Protein AF-A0A7C4IRU5-F1 (afdb_monomer_lite)

Secondary structure (DSSP, 8-state):
--------HHHHHHHHHHHHHTT---HHHH-BTTB--GGGEEEEEEES-STTHHHHHHHHHHHHHTTT-EEEEEEEE-GGGTTTS--

Radius of gyration: 25.14 Å; chains: 1; bounding box: 61×35×64 Å

Foldseek 3Di:
DDDPPDCDPVNVCVVVVVVCVVVDDDPLQVDDVPHQHPVQEAEDEAAAPPDCRVVVVVVVQVVSVVVVHHYDHDYYHDPVCPVVVPD

Structure (mmCIF, N/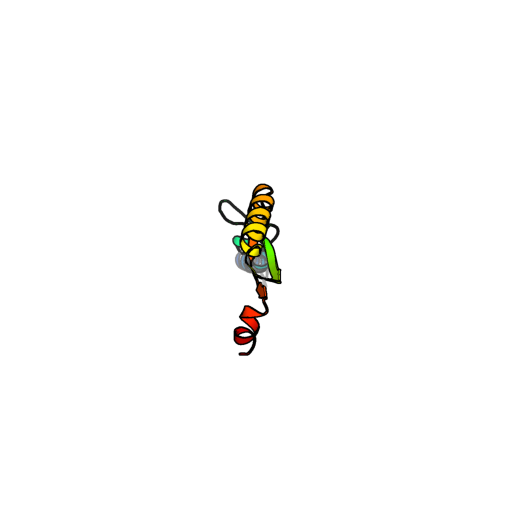CA/C/O backbone):
data_AF-A0A7C4IRU5-F1
#
_entry.id   AF-A0A7C4IRU5-F1
#
loop_
_atom_site.group_PDB
_atom_site.id
_atom_site.type_symbol
_atom_site.label_atom_id
_atom_site.label_alt_id
_atom_site.label_comp_id
_atom_site.label_asym_id
_atom_site.label_entity_id
_atom_site.label_seq_id
_atom_site.pdbx_PDB_ins_code
_atom_site.Cartn_x
_atom_site.Cartn_y
_atom_site.Cartn_z
_atom_site.occupancy
_atom_site.B_iso_or_equiv
_atom_site.auth_seq_id
_atom_site.auth_comp_id
_atom_site.auth_asym_id
_atom_site.auth_atom_id
_atom_site.pdbx_PDB_model_num
ATOM 1 N N . MET A 1 1 ? -48.999 -19.387 43.932 1.00 39.97 1 MET A N 1
ATOM 2 C CA . MET A 1 1 ? -47.870 -19.558 42.990 1.00 39.97 1 MET A CA 1
ATOM 3 C C . MET A 1 1 ? -47.555 -18.211 42.358 1.00 39.97 1 MET A C 1
ATOM 5 O O . MET A 1 1 ? -48.280 -17.775 41.478 1.00 39.97 1 MET A O 1
ATOM 9 N N . THR A 1 2 ? -46.549 -17.496 42.854 1.00 39.84 2 THR A N 1
ATOM 10 C CA . THR A 1 2 ? -46.187 -16.161 42.354 1.00 39.84 2 THR A CA 1
ATOM 11 C C . THR A 1 2 ? -45.071 -16.277 41.317 1.00 39.84 2 THR A C 1
ATOM 13 O O . THR A 1 2 ? -43.900 -16.431 41.652 1.00 39.84 2 THR A O 1
ATOM 16 N N . MET A 1 3 ? -45.451 -16.216 40.039 1.00 51.72 3 MET A N 1
ATOM 17 C CA . MET A 1 3 ? -44.531 -16.102 38.904 1.00 51.72 3 MET A CA 1
ATOM 18 C C . MET A 1 3 ? -43.826 -14.739 38.955 1.00 51.72 3 MET A C 1
ATOM 20 O O . MET A 1 3 ? -44.404 -13.718 38.592 1.00 51.72 3 MET A O 1
ATOM 24 N N . LYS A 1 4 ? -42.570 -14.704 39.409 1.00 58.97 4 LYS A N 1
ATOM 25 C CA . LYS A 1 4 ? -41.678 -13.551 39.211 1.00 58.97 4 LYS A CA 1
ATOM 26 C C . LYS A 1 4 ? -40.767 -13.825 38.016 1.00 58.97 4 LYS A C 1
ATOM 28 O O . LYS A 1 4 ? -39.587 -14.113 38.181 1.00 58.97 4 LYS A O 1
ATOM 33 N N . ASN A 1 5 ? -41.304 -13.684 36.807 1.00 62.69 5 ASN A N 1
ATOM 34 C CA . ASN A 1 5 ? -40.516 -13.678 35.569 1.00 62.69 5 ASN A CA 1
ATOM 35 C C . ASN A 1 5 ? -40.130 -12.241 35.181 1.00 62.69 5 ASN A C 1
ATOM 37 O O . ASN A 1 5 ? -40.346 -11.798 34.058 1.00 62.69 5 ASN A O 1
ATOM 41 N N . GLY A 1 6 ? -39.578 -11.497 36.143 1.00 63.91 6 GLY A N 1
ATOM 42 C CA . GLY A 1 6 ? -39.036 -10.162 35.911 1.00 63.91 6 GLY A CA 1
ATOM 43 C C . GLY A 1 6 ? -37.660 -10.246 35.261 1.00 63.91 6 GLY A C 1
ATOM 44 O O . GLY A 1 6 ? -36.876 -11.142 35.580 1.00 63.91 6 GLY A O 1
ATOM 45 N N . LEU A 1 7 ? -37.368 -9.313 34.355 1.00 75.62 7 LEU A N 1
ATOM 46 C CA . LEU A 1 7 ? -36.071 -9.158 33.703 1.00 75.62 7 LEU A CA 1
ATOM 47 C C . LEU A 1 7 ? -34.947 -9.176 34.760 1.00 75.62 7 LEU A C 1
ATOM 49 O O . LEU A 1 7 ? -34.747 -8.214 35.499 1.00 75.62 7 LEU A O 1
ATOM 53 N N . THR A 1 8 ? -34.238 -10.299 34.894 1.00 86.00 8 THR A N 1
ATOM 54 C CA . THR A 1 8 ? -33.161 -10.407 35.884 1.00 86.00 8 THR A CA 1
ATOM 55 C C . THR A 1 8 ? -31.905 -9.739 35.338 1.00 86.00 8 THR A C 1
ATOM 57 O O . THR A 1 8 ? -31.620 -9.833 34.143 1.00 86.00 8 THR A O 1
ATOM 60 N N . ARG A 1 9 ? -31.100 -9.113 36.208 1.00 83.75 9 ARG A N 1
ATOM 61 C CA . ARG A 1 9 ? -29.821 -8.483 35.818 1.00 83.75 9 ARG A CA 1
ATOM 62 C C . ARG A 1 9 ? -28.944 -9.412 34.969 1.00 83.75 9 ARG A C 1
ATOM 64 O O . ARG A 1 9 ? -28.360 -8.978 33.986 1.00 83.75 9 ARG A O 1
ATOM 71 N N . ARG A 1 10 ? -28.923 -10.709 35.291 1.00 83.50 10 ARG A N 1
ATOM 72 C CA . ARG A 1 10 ? -28.190 -11.733 34.531 1.00 83.50 10 ARG A CA 1
ATOM 73 C C . ARG A 1 10 ? -28.725 -11.919 33.107 1.00 83.50 10 ARG A C 1
ATOM 75 O O . ARG A 1 10 ? -27.930 -12.004 32.179 1.00 83.50 10 ARG A O 1
ATOM 82 N N . ARG A 1 11 ? -30.050 -11.963 32.930 1.00 83.19 11 ARG A N 1
ATOM 83 C CA . ARG A 1 11 ? -30.691 -12.064 31.606 1.00 83.19 11 ARG A CA 1
ATOM 84 C C . ARG A 1 11 ? -30.494 -10.790 30.785 1.00 83.19 11 ARG A C 1
ATOM 86 O O . ARG A 1 11 ? -30.251 -10.890 29.589 1.00 83.19 11 ARG A O 1
ATOM 93 N N . PHE A 1 12 ? -30.519 -9.623 31.429 1.00 86.69 12 PHE A N 1
ATOM 94 C CA . PHE A 1 12 ? -30.216 -8.347 30.782 1.00 86.69 12 PHE A CA 1
ATOM 95 C C . PHE A 1 12 ? -28.763 -8.276 30.294 1.00 86.69 12 PHE A C 1
ATOM 97 O O . PHE A 1 12 ? -28.541 -7.985 29.128 1.00 86.69 12 PHE A O 1
ATOM 104 N N . VAL A 1 13 ? -27.777 -8.613 31.135 1.00 86.69 13 VAL A N 1
ATOM 105 C CA . VAL A 1 13 ? -26.354 -8.614 30.738 1.00 86.69 13 VAL A CA 1
ATOM 106 C C . VAL A 1 13 ? -26.074 -9.641 29.639 1.00 86.69 13 VAL A C 1
ATOM 108 O O . VAL A 1 13 ? -25.310 -9.352 28.727 1.00 86.69 13 VAL A O 1
ATOM 111 N N . GLN A 1 14 ? -26.718 -10.814 29.672 1.00 85.50 14 GLN A N 1
ATOM 112 C CA . GLN A 1 14 ? -26.615 -11.792 28.581 1.00 85.50 14 GLN A CA 1
ATOM 113 C C . GLN A 1 14 ? -27.148 -11.237 27.253 1.00 85.50 14 GLN A C 1
ATOM 115 O O . GLN A 1 14 ? -26.482 -11.370 26.230 1.00 85.50 14 GLN A O 1
ATOM 120 N N . ALA A 1 15 ? -28.315 -10.589 27.269 1.00 83.12 15 ALA A N 1
ATOM 121 C CA . ALA A 1 15 ? -28.891 -9.979 26.073 1.00 83.12 15 ALA A CA 1
ATOM 122 C C . ALA A 1 15 ? -28.064 -8.776 25.577 1.00 83.12 15 ALA A C 1
ATOM 124 O O . ALA A 1 15 ? -27.799 -8.661 24.383 1.00 83.12 15 ALA A O 1
ATOM 125 N N . ALA A 1 16 ? -27.602 -7.917 26.489 1.00 81.62 16 ALA A N 1
ATOM 126 C CA . ALA A 1 16 ? -26.772 -6.757 26.177 1.00 81.62 16 ALA A CA 1
ATOM 127 C C . ALA A 1 16 ? -25.385 -7.157 25.654 1.00 81.62 16 ALA A C 1
ATOM 129 O O . ALA A 1 16 ? -24.904 -6.564 24.697 1.00 81.62 16 ALA A O 1
ATOM 130 N N . GLY A 1 17 ? -24.761 -8.191 26.227 1.00 82.19 17 GLY A N 1
ATOM 131 C CA . GLY A 1 17 ? -23.491 -8.735 25.742 1.00 82.19 17 GLY A CA 1
ATOM 132 C C . GLY A 1 17 ? -23.616 -9.343 24.345 1.00 82.19 17 GLY A C 1
ATOM 133 O O . GLY A 1 17 ? -22.753 -9.118 23.499 1.00 82.19 17 GLY A O 1
ATOM 134 N N . ALA A 1 18 ? -24.721 -10.044 24.066 1.00 77.94 18 ALA A N 1
ATOM 135 C CA . ALA A 1 18 ? -25.011 -10.539 22.723 1.00 77.94 18 ALA A CA 1
ATOM 136 C C . ALA A 1 18 ? -25.216 -9.387 21.721 1.00 77.94 18 ALA A C 1
ATOM 138 O O . ALA A 1 18 ? -24.634 -9.417 20.642 1.00 77.94 18 ALA A O 1
ATOM 139 N N . ALA A 1 19 ? -25.956 -8.337 22.085 1.00 75.94 19 ALA A N 1
ATOM 140 C CA . ALA A 1 19 ? -26.123 -7.157 21.231 1.00 75.94 19 ALA A CA 1
ATOM 141 C C . ALA A 1 19 ? -24.802 -6.393 21.006 1.00 75.94 19 ALA A C 1
ATOM 143 O O . ALA A 1 19 ? -24.506 -5.989 19.884 1.00 75.94 19 ALA A O 1
ATOM 144 N N . ALA A 1 20 ? -23.973 -6.249 22.044 1.00 77.50 20 ALA A N 1
ATOM 145 C CA . ALA A 1 20 ? -22.673 -5.585 21.962 1.00 77.50 20 ALA A CA 1
ATOM 146 C C . ALA A 1 20 ? -21.674 -6.347 21.079 1.00 77.50 20 ALA A C 1
ATOM 148 O O . ALA A 1 20 ? -20.797 -5.725 20.483 1.00 77.50 20 ALA A O 1
ATOM 149 N N . SER A 1 21 ? -21.819 -7.667 20.927 1.00 71.75 21 SER A N 1
ATOM 150 C CA . SER A 1 21 ? -20.945 -8.447 20.041 1.00 71.75 21 SER A CA 1
ATOM 151 C C . SER A 1 21 ? -21.002 -8.000 18.574 1.00 71.75 21 SER A C 1
ATOM 153 O O . SER A 1 21 ? -19.993 -8.087 17.882 1.00 71.75 21 SER A O 1
ATOM 155 N N . LEU A 1 22 ? -22.118 -7.409 18.128 1.00 73.25 22 LEU A N 1
ATOM 156 C CA . LEU A 1 22 ? -22.249 -6.817 16.788 1.00 73.25 22 LEU A CA 1
ATOM 157 C C . LEU A 1 22 ? -21.405 -5.544 16.602 1.00 73.25 22 LEU A C 1
ATOM 159 O O . LEU A 1 22 ? -21.150 -5.138 15.474 1.00 73.25 22 LEU A O 1
ATOM 163 N N . SER A 1 23 ? -20.971 -4.918 17.697 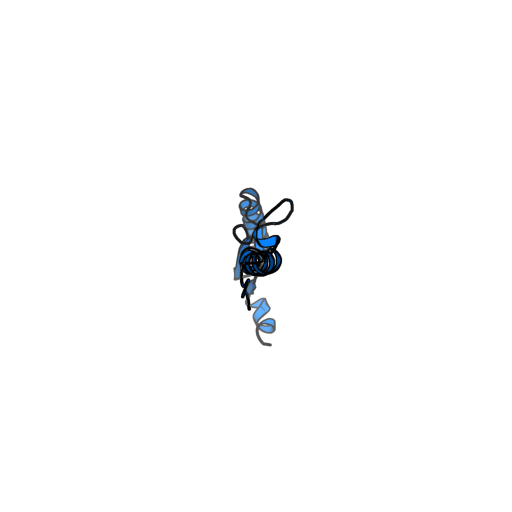1.00 79.25 23 SER A N 1
ATOM 164 C CA . SER A 1 23 ? -20.116 -3.724 17.691 1.00 79.25 23 SER A CA 1
ATOM 165 C C . SER A 1 23 ? -18.626 -4.032 17.885 1.00 79.25 23 SER A C 1
ATOM 167 O O . SER A 1 23 ? -17.799 -3.122 17.858 1.00 79.25 23 SER A O 1
ATOM 169 N N . ILE A 1 24 ? -18.260 -5.308 18.058 1.00 84.19 24 ILE A N 1
ATOM 170 C CA . ILE A 1 24 ? -16.863 -5.727 18.186 1.00 84.19 24 ILE A CA 1
ATOM 171 C C . ILE A 1 24 ? -16.264 -5.849 16.783 1.00 84.19 24 ILE A C 1
ATOM 173 O O . ILE A 1 24 ? -16.425 -6.863 16.106 1.00 84.19 24 ILE A O 1
ATOM 177 N N . VAL A 1 25 ? -15.556 -4.806 16.352 1.00 83.75 25 VAL A N 1
ATOM 178 C CA . VAL A 1 25 ? -14.779 -4.815 15.107 1.00 83.75 25 VAL A CA 1
ATOM 179 C C . VAL A 1 25 ? -13.294 -5.099 15.381 1.00 83.75 25 VAL A C 1
ATOM 181 O O . VAL A 1 25 ? -12.771 -4.709 16.429 1.00 83.75 25 VAL A O 1
ATOM 184 N N . PRO A 1 26 ? -12.583 -5.776 14.462 1.00 85.25 26 PRO A N 1
ATOM 185 C CA . PRO A 1 26 ? -11.147 -6.012 14.587 1.00 85.25 26 PRO A CA 1
ATOM 186 C C . PRO A 1 26 ? -10.330 -4.716 14.722 1.00 85.25 26 PRO A C 1
ATOM 188 O O . PRO A 1 26 ? -10.661 -3.687 14.134 1.00 85.25 26 PRO A O 1
ATOM 191 N N . ARG A 1 27 ? -9.201 -4.777 15.441 1.00 85.06 27 ARG A N 1
ATOM 192 C CA . ARG A 1 27 ? -8.333 -3.609 15.693 1.00 85.06 27 ARG A CA 1
ATOM 193 C C . ARG A 1 27 ? -7.783 -2.967 14.414 1.00 85.06 27 ARG A C 1
ATOM 195 O O . ARG A 1 27 ? -7.597 -1.759 14.384 1.00 85.06 27 ARG A O 1
ATOM 202 N N . ASN A 1 28 ? -7.562 -3.752 13.357 1.00 86.38 28 ASN A N 1
ATOM 203 C CA . ASN A 1 28 ? -7.124 -3.229 12.060 1.00 86.38 28 ASN A CA 1
ATOM 204 C C . ASN A 1 28 ? -8.206 -2.433 11.317 1.00 86.38 28 ASN A C 1
ATOM 206 O O . ASN A 1 28 ? -7.883 -1.781 10.338 1.00 86.38 28 ASN A O 1
ATOM 210 N N . VAL A 1 29 ? -9.466 -2.478 11.761 1.00 87.31 29 VAL A N 1
ATOM 211 C CA . VAL A 1 29 ? -10.572 -1.702 11.178 1.00 87.31 29 VAL A CA 1
ATOM 212 C C . VAL A 1 29 ? -10.729 -0.347 11.865 1.00 87.31 29 VAL A C 1
ATOM 214 O O . VAL A 1 29 ? -11.013 0.637 11.194 1.00 87.31 29 VAL A O 1
ATOM 217 N N . LEU A 1 30 ? -10.524 -0.283 13.185 1.00 84.81 30 LEU A N 1
ATOM 218 C CA . LEU A 1 30 ? -10.672 0.955 13.966 1.00 84.81 30 LEU A CA 1
ATOM 219 C C . LEU A 1 30 ? -9.565 1.982 13.700 1.00 84.81 30 LEU A C 1
ATOM 221 O O . LEU A 1 30 ? -9.734 3.153 14.032 1.00 84.81 30 LEU A O 1
ATOM 225 N N . GLY A 1 31 ? -8.444 1.546 13.123 1.00 77.25 31 GLY A N 1
ATOM 226 C CA . GLY A 1 31 ? -7.234 2.356 13.061 1.00 77.25 31 GLY A CA 1
ATOM 227 C C . GLY A 1 31 ? -6.620 2.565 14.451 1.00 77.25 31 GLY A C 1
ATOM 228 O O . GLY A 1 31 ? -7.168 2.170 15.485 1.00 77.25 31 GLY A O 1
ATOM 229 N N . GLY A 1 32 ? -5.421 3.132 14.487 1.00 80.25 32 GLY A N 1
ATOM 230 C CA . GLY A 1 32 ? -4.701 3.417 15.723 1.00 80.25 32 GLY A CA 1
ATOM 231 C C . GLY A 1 32 ? -3.210 3.565 15.471 1.00 80.25 32 GLY A C 1
ATOM 232 O O . GLY A 1 32 ? -2.732 3.366 14.358 1.00 80.25 32 GLY A O 1
ATOM 233 N N . GLU A 1 33 ? -2.459 3.908 16.511 1.00 80.69 33 GLU A N 1
ATOM 234 C CA . GLU A 1 33 ? -1.015 4.085 16.383 1.00 80.69 33 GLU A CA 1
ATOM 235 C C . GLU A 1 33 ? -0.349 2.802 15.851 1.00 80.69 33 GLU A C 1
ATOM 237 O O . GLU A 1 33 ? -0.502 1.717 16.418 1.00 80.69 33 GLU A O 1
ATOM 242 N N . GLY A 1 34 ? 0.335 2.925 14.709 1.00 80.75 34 GLY A N 1
ATOM 243 C CA . GLY A 1 34 ? 0.982 1.809 14.012 1.00 80.75 34 GLY A CA 1
ATOM 244 C C . GLY A 1 34 ? 0.049 0.874 13.229 1.00 80.75 34 GLY A C 1
ATOM 245 O O . GLY A 1 34 ? 0.519 -0.148 12.734 1.00 80.75 34 GLY A O 1
ATOM 246 N N . ILE A 1 35 ? -1.247 1.184 13.105 1.00 86.44 35 ILE A N 1
ATOM 247 C CA . ILE A 1 35 ? -2.227 0.364 12.381 1.00 86.44 35 ILE A CA 1
ATOM 248 C C . ILE A 1 35 ? -2.951 1.218 11.342 1.00 86.44 35 ILE A C 1
ATOM 250 O O . ILE A 1 35 ? -3.775 2.065 11.690 1.00 86.44 35 ILE A O 1
ATOM 254 N N . VAL A 1 36 ? -2.686 0.935 10.066 1.00 88.31 36 VAL A N 1
ATOM 255 C CA . VAL A 1 36 ? -3.371 1.582 8.944 1.00 88.31 36 VAL A CA 1
ATOM 256 C C . VAL A 1 36 ? -4.749 0.933 8.756 1.00 88.31 36 VAL A C 1
ATOM 258 O O . VAL A 1 36 ? -4.831 -0.289 8.578 1.00 88.31 36 VAL A O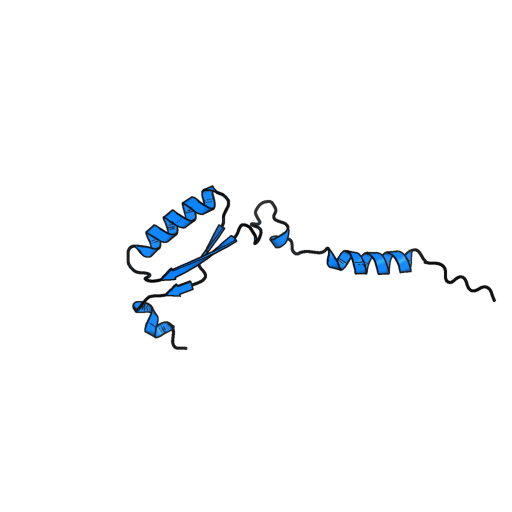 1
ATOM 261 N N . PRO A 1 37 ? -5.846 1.708 8.825 1.00 90.94 37 PRO A N 1
ATOM 262 C CA . PRO A 1 37 ? -7.179 1.191 8.571 1.00 90.94 37 PRO A CA 1
ATOM 263 C C . PRO A 1 37 ? -7.346 0.806 7.091 1.00 90.94 37 PRO A C 1
ATOM 265 O O . PRO A 1 37 ? -6.694 1.368 6.207 1.00 90.94 37 PRO A O 1
ATOM 268 N N . PRO A 1 38 ? -8.275 -0.111 6.765 1.00 90.25 38 PRO A N 1
ATOM 269 C CA . PRO A 1 38 ? -8.514 -0.534 5.386 1.00 90.25 38 PRO A CA 1
ATOM 270 C C . PRO A 1 38 ? -8.947 0.619 4.467 1.00 90.25 38 PRO A C 1
ATOM 272 O O . PRO A 1 38 ? -8.727 0.540 3.263 1.00 90.25 38 PRO A O 1
ATOM 275 N N . SER A 1 39 ? -9.528 1.692 5.015 1.00 89.94 39 SER A N 1
ATOM 276 C CA . SER A 1 39 ? -9.894 2.906 4.273 1.00 89.94 39 SER A CA 1
ATOM 277 C C . SER A 1 39 ? -8.692 3.699 3.756 1.00 89.94 39 SER A C 1
ATOM 279 O O . SER A 1 39 ? -8.832 4.448 2.794 1.00 89.94 39 SER A O 1
ATOM 281 N N . GLU A 1 40 ? -7.524 3.532 4.374 1.00 92.25 40 GLU A N 1
ATOM 282 C CA . GLU A 1 40 ? -6.272 4.212 4.021 1.00 92.25 40 GLU A CA 1
ATOM 283 C C . GLU A 1 40 ? -5.306 3.279 3.275 1.00 92.25 40 GLU A C 1
ATOM 285 O O . GLU A 1 40 ? -4.150 3.619 3.044 1.00 92.25 40 GLU A O 1
ATOM 290 N N . THR A 1 41 ? -5.779 2.098 2.861 1.00 92.75 41 THR A N 1
ATOM 291 C CA . THR A 1 41 ? -5.007 1.142 2.062 1.00 92.75 41 THR A CA 1
ATOM 292 C C . THR A 1 41 ? -5.508 1.111 0.618 1.00 92.75 41 THR A C 1
ATOM 294 O O . THR A 1 41 ? -6.667 0.793 0.355 1.00 92.75 41 THR A O 1
ATOM 297 N N . LEU A 1 42 ? -4.619 1.349 -0.347 1.00 94.44 42 LEU A N 1
ATOM 298 C CA . LEU A 1 42 ? -4.881 1.187 -1.777 1.00 94.44 42 LEU A CA 1
ATOM 299 C C . LEU A 1 42 ? -4.203 -0.067 -2.334 1.00 94.44 42 LEU A C 1
ATOM 301 O O . LEU A 1 42 ? -2.995 -0.267 -2.201 1.00 94.44 42 LEU A O 1
ATOM 305 N N . GLY A 1 43 ? -4.980 -0.900 -3.025 1.00 94.44 43 GLY A N 1
ATOM 306 C CA . GLY A 1 43 ? -4.457 -2.011 -3.815 1.00 94.44 43 GLY A CA 1
ATOM 307 C C . GLY A 1 43 ? -3.900 -1.525 -5.153 1.00 94.44 43 GLY A C 1
ATOM 308 O O . GLY A 1 43 ? -4.599 -0.856 -5.909 1.00 94.44 43 GLY A O 1
ATOM 309 N N . ALA A 1 44 ? -2.661 -1.891 -5.471 1.00 94.25 44 ALA A N 1
ATOM 310 C CA . ALA A 1 44 ? -2.012 -1.559 -6.735 1.00 94.25 44 ALA A CA 1
ATOM 311 C C . ALA A 1 44 ? -1.669 -2.815 -7.543 1.00 94.25 44 ALA A C 1
ATOM 313 O O . ALA A 1 44 ? -1.295 -3.854 -6.992 1.00 94.25 44 ALA A O 1
ATOM 314 N N . ALA A 1 45 ? -1.738 -2.697 -8.866 1.00 93.31 45 ALA A N 1
ATOM 315 C CA . ALA A 1 45 ? -1.285 -3.714 -9.805 1.00 93.31 45 ALA A CA 1
ATOM 316 C C . ALA A 1 45 ? -0.329 -3.086 -10.822 1.00 93.31 45 ALA A C 1
ATOM 318 O O . ALA A 1 45 ? -0.556 -1.974 -11.296 1.00 93.31 45 ALA A O 1
ATOM 319 N N . LEU A 1 46 ? 0.742 -3.802 -11.160 1.00 92.19 46 LEU A N 1
ATOM 320 C CA . LEU A 1 46 ? 1.699 -3.378 -12.179 1.00 92.19 46 LEU A CA 1
ATOM 321 C C . LEU A 1 46 ? 1.511 -4.206 -13.447 1.00 92.19 46 LEU A C 1
ATOM 323 O O . LEU A 1 46 ? 1.578 -5.431 -13.392 1.00 92.19 46 LEU A O 1
ATOM 327 N N . ILE A 1 47 ? 1.326 -3.535 -14.583 1.00 92.00 47 ILE A N 1
ATOM 328 C CA . ILE A 1 47 ? 1.279 -4.146 -15.915 1.00 92.00 47 ILE A CA 1
ATOM 329 C C . ILE A 1 47 ? 2.472 -3.611 -16.709 1.00 92.00 47 ILE A C 1
ATOM 331 O O . ILE A 1 47 ? 2.671 -2.401 -16.780 1.00 92.00 47 ILE A O 1
ATOM 335 N N . GLY A 1 48 ? 3.288 -4.505 -17.266 1.00 90.94 48 GLY A N 1
ATOM 336 C CA . GLY A 1 48 ? 4.571 -4.152 -17.873 1.00 90.94 48 GLY A CA 1
ATOM 337 C C . GLY A 1 48 ? 5.634 -3.867 -16.811 1.00 90.94 48 GLY A C 1
ATOM 338 O O . GLY A 1 48 ? 6.106 -2.739 -16.661 1.00 90.94 48 GLY A O 1
ATOM 339 N N . CYS A 1 49 ? 6.033 -4.894 -16.060 1.00 89.75 49 CYS A N 1
ATOM 340 C CA . CYS A 1 49 ? 7.059 -4.830 -15.014 1.00 89.75 49 CYS A CA 1
ATOM 341 C C . CYS A 1 49 ? 8.508 -4.773 -15.553 1.00 89.75 49 CYS A C 1
ATOM 343 O O . CYS A 1 49 ? 9.422 -5.374 -14.983 1.00 89.75 49 CYS A O 1
ATOM 345 N N . GLY A 1 50 ? 8.735 -4.028 -16.638 1.00 86.88 50 GLY A N 1
ATOM 346 C CA . GLY A 1 50 ? 10.057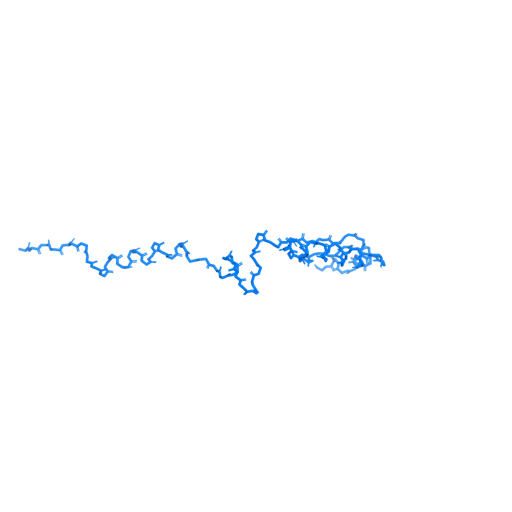 -3.776 -17.212 1.00 86.88 50 GLY A CA 1
ATOM 347 C C . GLY A 1 50 ? 10.909 -2.814 -16.371 1.00 86.88 50 GLY A C 1
ATOM 348 O O . GLY A 1 50 ? 10.530 -2.410 -15.271 1.00 86.88 50 GLY A O 1
ATOM 349 N N . GLY A 1 51 ? 12.059 -2.389 -16.905 1.00 90.19 51 GLY A N 1
ATOM 350 C CA . GLY A 1 51 ? 13.098 -1.675 -16.140 1.00 90.19 51 GLY A CA 1
ATOM 351 C C . GLY A 1 51 ? 12.665 -0.377 -15.438 1.00 90.19 51 GLY A C 1
ATOM 352 O O . GLY A 1 51 ? 13.237 -0.023 -14.414 1.00 90.19 51 GLY A O 1
ATOM 353 N N . ARG A 1 52 ? 11.635 0.322 -15.935 1.00 91.25 52 ARG A N 1
ATOM 354 C CA . ARG A 1 52 ? 11.123 1.566 -15.320 1.00 91.25 52 ARG A CA 1
ATOM 355 C C . ARG A 1 52 ? 10.077 1.340 -14.226 1.00 91.25 52 ARG A C 1
ATOM 357 O O . ARG A 1 52 ? 9.921 2.193 -13.357 1.00 91.25 52 ARG A O 1
ATOM 364 N N . SER A 1 53 ? 9.381 0.205 -14.254 1.00 92.44 53 SER A N 1
ATOM 365 C CA . SER A 1 53 ? 8.183 -0.037 -13.439 1.00 92.44 53 SER A CA 1
ATOM 366 C C . SER A 1 53 ? 8.430 0.085 -11.932 1.00 92.44 53 SER A C 1
ATOM 368 O O . SER A 1 53 ? 7.637 0.706 -11.230 1.00 92.44 53 SER A O 1
ATOM 370 N N . GL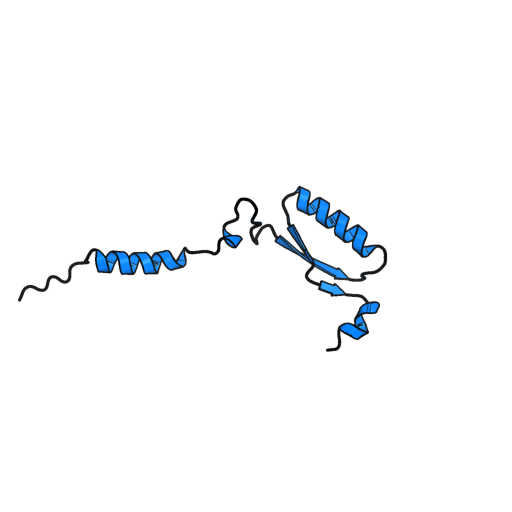Y A 1 54 ? 9.552 -0.447 -11.434 1.00 92.56 54 GLY A N 1
ATOM 371 C CA . GLY A 1 54 ? 9.899 -0.407 -10.012 1.00 92.56 54 GLY A CA 1
ATOM 372 C C . GLY A 1 54 ? 10.144 1.010 -9.491 1.00 92.56 54 GLY A C 1
ATOM 373 O O . GLY A 1 54 ? 9.688 1.345 -8.398 1.00 92.56 54 GLY A O 1
ATOM 374 N N . GLY A 1 55 ? 10.804 1.858 -10.288 1.00 94.62 55 GLY A N 1
ATOM 375 C CA . GLY A 1 55 ? 11.025 3.267 -9.951 1.00 94.62 55 GLY A CA 1
ATOM 376 C C . GLY A 1 55 ? 9.713 4.047 -9.920 1.00 94.62 55 GLY A C 1
ATOM 377 O O . GLY A 1 55 ? 9.388 4.663 -8.910 1.00 94.62 55 GLY A O 1
ATOM 378 N N . THR A 1 56 ? 8.900 3.919 -10.974 1.00 94.00 56 THR A N 1
ATOM 379 C CA . THR A 1 56 ? 7.580 4.564 -11.048 1.00 94.00 56 THR A CA 1
ATOM 380 C C . THR A 1 56 ? 6.659 4.134 -9.904 1.00 94.00 56 THR A C 1
ATOM 382 O O . THR A 1 56 ? 6.016 4.982 -9.289 1.00 94.00 56 THR A O 1
ATOM 385 N N . TYR A 1 57 ? 6.629 2.840 -9.567 1.00 95.12 57 TYR A N 1
ATOM 386 C CA . TYR A 1 57 ? 5.864 2.329 -8.428 1.00 95.12 57 TYR A CA 1
ATOM 387 C C . TYR A 1 57 ? 6.345 2.921 -7.099 1.00 95.12 57 TYR A C 1
ATOM 389 O O . TYR A 1 57 ? 5.529 3.325 -6.270 1.00 95.12 57 TYR A O 1
ATOM 397 N N . SER A 1 58 ? 7.663 2.991 -6.899 1.00 95.06 58 SER A N 1
ATOM 398 C CA . SER A 1 58 ? 8.257 3.510 -5.663 1.00 95.06 58 SER A CA 1
ATOM 399 C C . SER A 1 58 ? 7.974 5.001 -5.483 1.00 95.06 58 SER A C 1
ATOM 401 O O . SER A 1 58 ? 7.607 5.423 -4.390 1.00 95.06 58 SER A O 1
ATOM 403 N N . ASP A 1 59 ? 8.084 5.792 -6.551 1.00 95.94 59 ASP A N 1
ATOM 404 C CA . ASP A 1 59 ? 7.795 7.228 -6.517 1.00 95.94 59 ASP A CA 1
ATOM 405 C C . ASP A 1 59 ? 6.312 7.501 -6.257 1.00 95.94 59 ASP A C 1
ATOM 407 O O . ASP A 1 59 ? 5.972 8.352 -5.434 1.00 95.94 59 ASP A O 1
ATOM 411 N N . MET A 1 60 ? 5.423 6.748 -6.909 1.00 94.94 60 MET A N 1
ATOM 412 C CA . MET A 1 60 ? 3.983 6.814 -6.657 1.00 94.94 60 MET A CA 1
ATOM 413 C C . MET A 1 60 ? 3.655 6.447 -5.203 1.00 94.94 60 MET A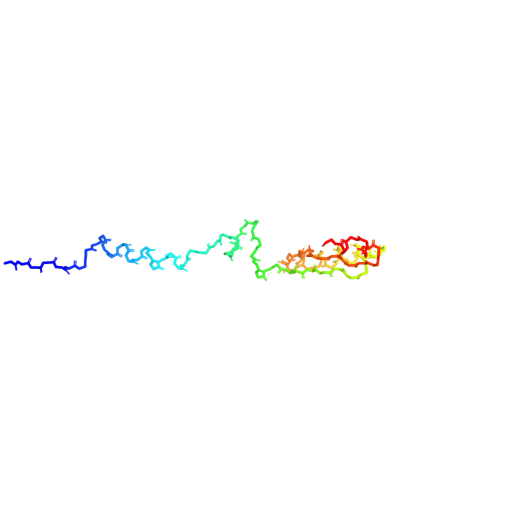 C 1
ATOM 415 O O . MET A 1 60 ? 2.923 7.178 -4.540 1.00 94.94 60 MET A O 1
ATOM 419 N N . THR A 1 61 ? 4.231 5.354 -4.692 1.00 95.44 61 THR A N 1
ATOM 420 C CA . THR A 1 61 ? 4.003 4.880 -3.317 1.00 95.44 61 THR A CA 1
ATOM 421 C C . THR A 1 61 ? 4.450 5.918 -2.295 1.00 95.44 61 THR A C 1
ATOM 423 O O . THR A 1 61 ? 3.683 6.243 -1.398 1.00 95.44 61 THR A O 1
ATOM 426 N N . LYS A 1 62 ? 5.636 6.516 -2.464 1.00 95.81 62 LYS A N 1
ATOM 427 C CA . LYS A 1 62 ? 6.128 7.582 -1.575 1.00 95.81 62 LYS A CA 1
ATOM 428 C C . LYS A 1 62 ? 5.198 8.794 -1.551 1.00 95.81 62 LYS A C 1
ATOM 430 O O . LYS A 1 62 ? 4.953 9.359 -0.491 1.00 95.81 62 LYS A O 1
ATOM 435 N N . ARG A 1 63 ? 4.676 9.196 -2.714 1.00 95.19 63 ARG A N 1
ATOM 436 C CA . ARG A 1 63 ? 3.744 10.329 -2.820 1.00 95.19 63 ARG A CA 1
ATOM 437 C C . ARG A 1 63 ? 2.412 10.044 -2.133 1.00 95.19 63 ARG A C 1
ATOM 439 O O . ARG A 1 63 ? 1.892 10.927 -1.468 1.00 95.19 63 ARG A O 1
ATOM 446 N N . LEU A 1 64 ? 1.882 8.830 -2.272 1.00 93.38 64 LEU A N 1
ATOM 447 C CA . LEU A 1 64 ? 0.632 8.425 -1.621 1.00 93.38 64 LEU A CA 1
ATOM 448 C C . LEU A 1 64 ? 0.811 8.256 -0.106 1.00 93.38 64 LEU A C 1
ATOM 450 O O . LEU A 1 64 ? -0.012 8.751 0.660 1.00 93.38 64 LEU A O 1
ATOM 454 N N . GLN A 1 65 ? 1.937 7.685 0.327 1.00 91.88 65 GLN A N 1
ATOM 455 C CA . GLN A 1 65 ? 2.295 7.580 1.744 1.00 91.88 65 GLN A CA 1
ATOM 456 C C . GLN A 1 65 ? 2.445 8.950 2.410 1.00 91.88 65 GLN A C 1
ATOM 458 O O . GLN A 1 65 ? 2.060 9.105 3.564 1.00 91.88 65 GLN A O 1
ATOM 463 N N . ALA A 1 66 ? 2.937 9.966 1.691 1.00 91.75 66 ALA A N 1
ATOM 464 C CA . ALA A 1 66 ? 3.012 11.334 2.207 1.00 91.75 66 ALA A CA 1
ATOM 465 C C . ALA A 1 66 ? 1.631 11.950 2.510 1.00 91.75 66 ALA A C 1
ATOM 467 O O . ALA A 1 66 ? 1.539 12.870 3.316 1.00 91.75 66 ALA A O 1
ATOM 468 N N . VAL A 1 67 ? 0.564 11.435 1.889 1.00 92.00 67 VAL A N 1
ATOM 469 C CA . VAL A 1 67 ? -0.834 11.831 2.138 1.00 92.00 67 VAL A CA 1
ATOM 470 C C . VAL A 1 67 ? -1.518 10.864 3.125 1.00 92.00 67 VAL A C 1
ATOM 472 O O . VAL A 1 67 ? -2.715 10.959 3.362 1.00 92.00 67 VAL A O 1
ATOM 475 N N . GLY A 1 68 ? -0.764 9.936 3.725 1.00 90.00 68 GLY A N 1
ATOM 476 C CA . GLY A 1 68 ? -1.278 8.959 4.689 1.00 90.00 68 GLY A CA 1
ATOM 477 C C . GLY A 1 68 ? -1.904 7.714 4.058 1.00 90.00 68 GLY A C 1
ATOM 478 O O . GLY A 1 68 ? -2.564 6.957 4.754 1.00 90.00 68 GLY A O 1
ATOM 479 N N . ILE A 1 69 ? -1.704 7.481 2.757 1.00 92.50 69 ILE A N 1
ATOM 480 C CA . ILE A 1 69 ? -2.252 6.311 2.066 1.00 92.50 69 ILE A CA 1
ATOM 481 C C . ILE A 1 69 ? -1.173 5.237 1.912 1.00 92.50 69 ILE A C 1
ATOM 483 O O . ILE A 1 69 ? -0.154 5.436 1.243 1.00 92.50 69 ILE A O 1
ATOM 487 N N . GLU A 1 70 ? -1.417 4.059 2.475 1.00 92.81 70 GLU A N 1
ATOM 488 C CA . GLU A 1 70 ? -0.581 2.882 2.267 1.00 92.81 70 GLU A CA 1
ATOM 489 C C . GLU A 1 70 ? -0.923 2.211 0.932 1.00 92.81 70 GLU A C 1
ATOM 491 O O . GLU A 1 70 ? -2.087 2.010 0.593 1.00 92.81 70 GLU A O 1
ATOM 496 N N . VAL A 1 71 ? 0.094 1.823 0.161 1.00 94.94 71 VAL A N 1
ATOM 497 C CA . VAL A 1 71 ? -0.097 1.137 -1.123 1.00 94.94 71 VAL A CA 1
ATOM 498 C C . VAL A 1 71 ? 0.390 -0.299 -1.020 1.00 94.94 71 VAL A C 1
ATOM 500 O O . VAL A 1 71 ? 1.579 -0.555 -0.815 1.00 94.94 71 VAL A O 1
ATOM 503 N N . LYS A 1 72 ? -0.518 -1.250 -1.240 1.00 94.12 72 LYS A N 1
ATOM 504 C CA . LYS A 1 72 ? -0.217 -2.678 -1.273 1.00 94.12 72 LYS A CA 1
ATOM 505 C C . LYS A 1 72 ? -0.178 -3.173 -2.709 1.00 94.12 72 LYS A C 1
ATOM 507 O O . LYS A 1 72 ? -1.186 -3.172 -3.412 1.00 94.12 72 LYS A O 1
ATOM 512 N N . LEU A 1 73 ? 0.976 -3.668 -3.135 1.00 93.94 73 LEU A N 1
ATOM 513 C CA . LEU A 1 73 ? 1.094 -4.332 -4.424 1.00 93.94 73 LEU A CA 1
ATOM 514 C C . LEU A 1 73 ? 0.407 -5.705 -4.377 1.00 93.94 73 LEU A C 1
ATOM 516 O O . LEU A 1 73 ? 0.882 -6.619 -3.706 1.00 93.94 73 LEU A O 1
ATOM 520 N N . LEU A 1 74 ? -0.691 -5.849 -5.115 1.00 94.44 74 LEU A N 1
ATOM 521 C CA . LEU A 1 74 ? -1.485 -7.076 -5.184 1.00 94.44 74 LEU A CA 1
ATOM 522 C C . LEU A 1 74 ? -1.101 -7.961 -6.370 1.00 94.44 74 LEU A C 1
ATOM 524 O O . LEU A 1 74 ? -1.192 -9.181 -6.274 1.00 94.44 74 LEU A O 1
ATOM 528 N N . ALA A 1 75 ? -0.675 -7.361 -7.484 1.00 91.75 75 ALA A N 1
ATOM 529 C CA . ALA A 1 75 ? -0.388 -8.103 -8.707 1.00 91.75 75 ALA A CA 1
ATOM 530 C C . ALA A 1 75 ? 0.743 -7.481 -9.535 1.00 91.75 75 ALA A C 1
ATOM 532 O O . ALA A 1 75 ? 0.951 -6.265 -9.548 1.00 91.75 75 ALA A O 1
ATOM 533 N N . ARG A 1 76 ? 1.451 -8.343 -10.270 1.00 91.12 76 ARG A N 1
ATOM 534 C CA . ARG A 1 76 ? 2.434 -7.978 -11.295 1.00 91.12 76 ARG A CA 1
ATOM 535 C C . ARG A 1 76 ? 2.178 -8.808 -12.546 1.00 91.12 76 ARG A C 1
ATOM 537 O O . ARG A 1 76 ? 2.072 -10.027 -12.457 1.00 91.12 76 ARG A O 1
ATOM 544 N N . CYS A 1 77 ? 2.104 -8.148 -13.691 1.00 89.62 77 CYS A N 1
ATOM 545 C CA . CYS A 1 77 ? 1.887 -8.756 -14.994 1.00 89.62 77 CYS A CA 1
ATOM 546 C C . CYS A 1 77 ? 2.948 -8.250 -15.976 1.00 89.62 77 CYS A C 1
ATOM 548 O O . CYS A 1 77 ? 3.170 -7.047 -16.107 1.00 89.62 77 CYS A O 1
ATOM 550 N N . ASP A 1 78 ? 3.613 -9.170 -16.662 1.00 89.62 78 ASP A N 1
ATOM 551 C CA . ASP A 1 78 ? 4.581 -8.901 -17.722 1.00 89.62 78 ASP A CA 1
ATOM 552 C C . ASP A 1 78 ? 4.621 -10.124 -18.645 1.00 89.62 78 ASP A C 1
ATOM 554 O O . ASP A 1 78 ? 4.353 -11.243 -18.201 1.00 89.62 78 ASP A O 1
ATOM 558 N N . VAL A 1 79 ? 4.991 -9.935 -19.913 1.00 84.75 79 VAL A N 1
ATOM 559 C CA . VAL A 1 79 ? 5.214 -11.044 -20.856 1.00 84.75 79 VAL A CA 1
ATOM 560 C C . VAL A 1 79 ? 6.276 -12.001 -20.309 1.00 84.75 79 VAL A C 1
ATOM 562 O O . VAL A 1 79 ? 6.146 -13.214 -20.452 1.00 84.75 79 VAL A O 1
ATOM 565 N N . LYS A 1 80 ? 7.274 -11.477 -19.583 1.00 75.44 80 LYS A N 1
ATOM 566 C CA . LYS A 1 80 ? 8.284 -12.276 -18.868 1.00 75.44 80 LYS A CA 1
ATOM 567 C C . LYS A 1 80 ? 7.724 -13.180 -17.763 1.00 75.44 80 LYS A C 1
ATOM 569 O O . LYS A 1 80 ? 8.490 -13.962 -17.214 1.00 75.44 80 LYS A O 1
ATOM 574 N N . PHE A 1 81 ? 6.451 -13.040 -17.391 1.00 73.81 81 PHE A N 1
ATOM 575 C CA . PHE A 1 81 ? 5.775 -13.881 -16.399 1.00 73.81 81 PHE A CA 1
ATOM 576 C C . PHE A 1 81 ? 4.732 -14.820 -17.022 1.00 73.81 81 PHE A C 1
ATOM 578 O O . PHE A 1 81 ? 4.027 -15.512 -16.286 1.00 73.81 81 PHE A O 1
ATOM 585 N N . ALA A 1 82 ? 4.605 -14.861 -18.354 1.00 72.44 82 ALA A N 1
ATOM 586 C CA . ALA A 1 82 ? 3.637 -15.716 -19.046 1.00 72.44 82 ALA A CA 1
ATOM 587 C C . ALA A 1 82 ? 3.840 -17.216 -18.749 1.00 72.44 82 ALA A C 1
ATOM 589 O O . ALA A 1 82 ? 2.875 -17.977 -18.698 1.00 72.44 82 ALA A O 1
ATOM 590 N N . ASP A 1 83 ? 5.083 -17.622 -18.487 1.00 73.75 83 ASP A N 1
ATOM 591 C CA . ASP A 1 83 ? 5.491 -18.952 -18.023 1.00 73.75 83 ASP A CA 1
ATOM 592 C C . ASP A 1 83 ? 5.034 -19.264 -16.585 1.00 73.75 83 ASP A C 1
ATOM 594 O O . ASP A 1 83 ? 4.843 -20.425 -16.235 1.00 73.75 83 ASP A O 1
ATOM 598 N N . ARG A 1 84 ? 4.818 -18.239 -15.751 1.00 68.38 84 ARG A N 1
ATOM 599 C CA . ARG A 1 84 ? 4.405 -18.364 -14.338 1.00 68.38 84 ARG A CA 1
ATOM 600 C C . ARG A 1 84 ? 2.900 -18.216 -14.127 1.00 68.38 84 ARG A C 1
ATOM 602 O O . ARG A 1 84 ? 2.404 -18.591 -13.072 1.00 68.38 84 ARG A O 1
ATOM 609 N N . ALA A 1 85 ? 2.190 -17.667 -15.113 1.00 64.50 85 ALA A N 1
ATOM 610 C CA . ALA A 1 85 ? 0.741 -17.475 -15.083 1.00 64.50 85 ALA A CA 1
ATOM 611 C C . ALA A 1 85 ? -0.051 -18.763 -15.382 1.00 64.50 85 ALA A C 1
ATOM 613 O O . ALA A 1 85 ? -1.244 -18.825 -15.100 1.00 64.50 85 ALA A O 1
ATOM 614 N N . ARG A 1 86 ? 0.596 -19.790 -15.950 1.00 56.31 86 ARG A N 1
ATOM 615 C CA . ARG A 1 86 ? 0.008 -21.117 -16.177 1.00 56.31 86 ARG A CA 1
ATOM 616 C C . ARG A 1 86 ? 0.457 -22.088 -15.081 1.00 56.31 86 ARG A C 1
ATOM 618 O O . ARG A 1 86 ? 1.429 -22.816 -15.263 1.00 56.31 86 ARG A O 1
ATOM 625 N N . LYS A 1 87 ? -0.257 -22.096 -13.958 1.00 50.88 87 LYS A N 1
ATOM 626 C CA . LYS A 1 87 ? -0.377 -23.240 -13.045 1.00 50.88 87 LYS A CA 1
ATOM 627 C C . LYS A 1 87 ? -1.807 -23.311 -12.544 1.00 50.88 87 LYS A C 1
ATOM 629 O O . LYS A 1 87 ? -2.327 -22.239 -12.170 1.00 50.88 87 LYS A O 1
#

pLDDT: mean 83.82, std 12.36, range [39.84, 95.94]

Sequence (87 aa):
MTMKNGLTRRRFVQAAGAAASLSIVPRNVLGGEGIVPPSETLGAALIGCGGRSGGTYSDMTKRLQAVGIEVKLLARCDVKFADRARK